Protein AF-A0A821T1D0-F1 (afdb_monomer_lite)

Sequence (157 aa):
EHFKTHDLLLRRTADRRNVFYLAHRQEFEEKTNEYMKTTDTFELCKNIDEENLHETRDYLTKMIKSLNEAFQEMFHGKRNKDIFDKLYITIEKVELPYLYFLPDISQKNDLFVQPVVVTQHSATARLAHLLDELLRSVVERQLESTTFVNGADSIRK

Radius of gyration: 23.85 Å; chains: 1; bounding box: 58×70×55 Å

Secondary structure (DSSP, 8-state):
----TTSEEEEE-SSTT-PEEEEEHHHHHHHHHHHHHH-SS--------TTTHHHHHHHHHHHHHHHHHHHHHHHTT-S-HHHHHHH---GGG-PPPEEEEEEE-SSSSS-EEEEEEE--S-HHHHHHHHHHHHHHHHHHHHHHH-----GGGGS--

Foldseek 3Di:
DDDPPPFWDWFAAPDPPRDIDIDGNVQVVVQVVVCVVPDPPDDDPDDDDPVCVVVVLVVVQVVLVVQLVVLCVVCPPPPPVVVSVLLRDDSVQADDWDKDWHWHPVDPPDTHIDIDTDDDPGSVVVVVVVCCVVVVVVVVVVVVVPPDDDCVVVPDD

Structure (mmCIF, N/CA/C/O backbone):
data_AF-A0A821T1D0-F1
#
_entry.id   AF-A0A821T1D0-F1
#
loop_
_atom_site.group_PDB
_atom_site.id
_atom_site.type_symbol
_atom_site.label_atom_id
_atom_site.label_alt_id
_atom_site.label_comp_id
_atom_site.label_asym_id
_atom_site.label_entity_id
_atom_site.label_seq_id
_atom_site.pdbx_PDB_ins_code
_atom_site.Cartn_x
_atom_site.Cartn_y
_atom_site.Cartn_z
_atom_site.occupancy
_atom_site.B_iso_or_equiv
_atom_site.auth_seq_id
_atom_site.auth_comp_id
_atom_site.auth_asym_id
_atom_site.auth_atom_id
_atom_site.pdbx_PDB_model_num
ATOM 1 N N . GLU A 1 1 ? 32.348 -17.275 -20.855 1.00 39.62 1 GLU A N 1
ATOM 2 C CA . GLU A 1 1 ? 32.168 -16.523 -19.599 1.00 39.62 1 GLU A CA 1
ATOM 3 C C . GLU A 1 1 ? 30.813 -16.887 -19.018 1.00 39.62 1 GLU A C 1
ATOM 5 O O . GLU A 1 1 ? 29.837 -16.933 -19.757 1.00 39.62 1 GLU A O 1
ATOM 10 N N . HIS A 1 2 ? 30.772 -17.277 -17.747 1.00 36.84 2 HIS A N 1
ATOM 11 C CA . HIS A 1 2 ? 29.543 -17.698 -17.083 1.00 36.84 2 HIS A CA 1
ATO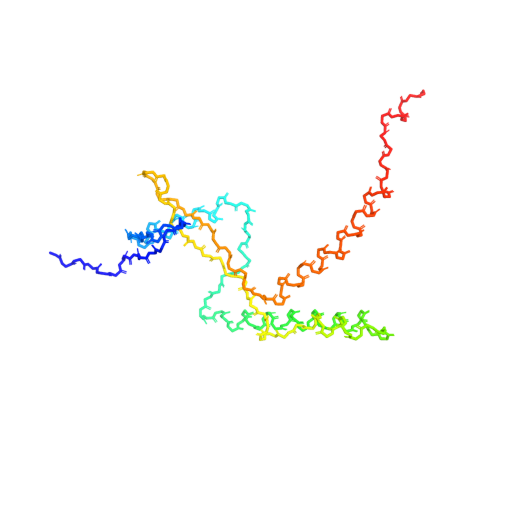M 12 C C . HIS A 1 2 ? 28.650 -16.475 -16.854 1.00 36.84 2 HIS A C 1
ATOM 14 O O . HIS A 1 2 ? 29.050 -15.555 -16.142 1.00 36.84 2 HIS A O 1
ATOM 20 N N . PHE A 1 3 ? 27.455 -16.463 -17.450 1.00 43.34 3 PHE A N 1
ATOM 21 C CA . PHE A 1 3 ? 26.405 -15.502 -17.119 1.00 43.34 3 PHE A CA 1
ATOM 22 C C . PHE A 1 3 ? 26.199 -15.530 -15.601 1.00 43.34 3 PHE A C 1
ATOM 24 O O . PHE A 1 3 ? 25.764 -16.544 -15.056 1.00 43.34 3 PHE A O 1
ATOM 31 N N . LYS A 1 4 ? 26.554 -14.447 -14.899 1.00 46.81 4 LYS A N 1
ATOM 32 C CA . LYS A 1 4 ? 26.187 -14.282 -13.492 1.00 46.81 4 LYS A CA 1
ATOM 33 C C . LYS A 1 4 ? 24.664 -14.215 -13.443 1.00 46.81 4 LYS A C 1
ATOM 35 O O . LYS A 1 4 ? 24.067 -13.187 -13.727 1.00 46.81 4 LYS A O 1
ATOM 40 N N . THR A 1 5 ? 24.043 -15.326 -13.079 1.00 52.69 5 THR A N 1
ATOM 41 C CA . THR A 1 5 ? 22.596 -15.564 -12.977 1.00 52.69 5 THR A CA 1
ATOM 42 C C . THR A 1 5 ? 21.878 -14.697 -11.931 1.00 52.69 5 THR A C 1
ATOM 44 O O . THR A 1 5 ? 20.728 -14.968 -11.606 1.00 52.69 5 THR A O 1
ATOM 47 N N . HIS A 1 6 ? 22.538 -13.677 -11.376 1.00 53.50 6 HIS A N 1
ATOM 48 C CA . HIS A 1 6 ? 22.110 -13.000 -10.152 1.00 53.50 6 HIS A CA 1
ATOM 49 C C . HIS A 1 6 ? 21.369 -11.674 -10.381 1.00 53.50 6 HIS A C 1
ATOM 51 O O . HIS A 1 6 ? 20.736 -11.197 -9.447 1.00 53.50 6 HIS A O 1
ATOM 57 N N . ASP A 1 7 ? 21.349 -11.136 -11.608 1.00 74.00 7 ASP A N 1
ATOM 58 C CA . ASP A 1 7 ? 20.755 -9.814 -11.889 1.00 74.00 7 ASP A CA 1
ATOM 59 C C . ASP A 1 7 ? 19.552 -9.849 -12.840 1.00 74.00 7 ASP A C 1
ATOM 61 O O . ASP A 1 7 ? 19.173 -8.821 -13.400 1.00 74.00 7 ASP A O 1
ATOM 65 N N . LEU A 1 8 ? 18.934 -11.016 -13.041 1.00 79.62 8 LEU A N 1
ATOM 66 C CA . LEU A 1 8 ? 17.711 -11.135 -13.836 1.00 79.62 8 LEU A CA 1
ATOM 67 C C . LEU A 1 8 ? 16.469 -11.122 -12.938 1.00 79.62 8 LEU A C 1
ATOM 69 O O . LEU A 1 8 ? 16.403 -11.794 -11.909 1.00 79.62 8 LEU A O 1
ATOM 73 N N . LEU A 1 9 ? 15.464 -10.361 -13.355 1.00 81.75 9 LEU A N 1
ATOM 74 C CA . LEU A 1 9 ? 14.158 -10.241 -12.731 1.00 81.75 9 LEU A CA 1
ATOM 75 C C . LEU A 1 9 ? 13.105 -10.854 -13.656 1.00 81.75 9 LEU A C 1
ATOM 77 O O . LEU A 1 9 ? 12.936 -10.401 -14.786 1.00 81.75 9 LEU A O 1
ATOM 81 N N . LEU A 1 10 ? 12.365 -11.842 -13.152 1.00 85.00 10 LEU A N 1
ATOM 82 C CA . LEU A 1 10 ? 11.176 -12.384 -13.806 1.00 85.00 10 LEU A CA 1
ATOM 83 C C . LEU A 1 10 ? 9.926 -11.828 -13.111 1.00 85.00 10 LEU A C 1
ATOM 85 O O . LEU A 1 10 ? 9.710 -12.091 -11.927 1.00 85.00 10 LEU A O 1
ATOM 89 N N . ARG A 1 11 ? 9.089 -11.074 -13.830 1.00 81.69 11 ARG A N 1
ATOM 90 C CA . ARG A 1 11 ? 7.802 -10.566 -13.322 1.00 81.69 11 ARG A CA 1
ATOM 91 C C . ARG A 1 11 ? 6.685 -10.793 -14.323 1.00 81.69 11 ARG A C 1
ATOM 93 O O . ARG A 1 11 ? 6.899 -10.795 -15.527 1.00 81.69 11 ARG A O 1
ATOM 100 N N . ARG A 1 12 ? 5.465 -10.958 -13.822 1.00 84.25 12 ARG A N 1
ATOM 101 C CA . ARG A 1 12 ? 4.271 -10.905 -14.668 1.00 84.25 12 ARG A CA 1
ATOM 102 C C . ARG A 1 12 ? 4.115 -9.486 -15.218 1.00 84.25 12 ARG A C 1
ATOM 104 O O . ARG A 1 12 ? 4.404 -8.533 -14.509 1.00 84.25 12 ARG A O 1
ATOM 111 N N . THR A 1 13 ? 3.656 -9.351 -16.449 1.00 83.25 13 THR A N 1
ATOM 112 C CA . THR A 1 13 ? 3.309 -8.051 -17.034 1.00 83.25 13 THR A CA 1
ATOM 113 C C . THR A 1 13 ? 2.004 -7.506 -16.456 1.00 83.25 13 THR A C 1
ATOM 115 O O . THR A 1 13 ? 1.188 -8.252 -15.910 1.00 83.25 13 THR A O 1
ATOM 118 N N . ALA A 1 14 ? 1.812 -6.191 -16.550 1.00 80.44 14 ALA A N 1
ATOM 119 C CA . ALA A 1 14 ? 0.604 -5.526 -16.068 1.00 80.44 14 ALA A CA 1
ATOM 120 C C . ALA A 1 14 ? -0.657 -5.914 -16.867 1.00 80.44 14 ALA A C 1
ATOM 122 O O . ALA A 1 14 ? -1.786 -5.714 -16.410 1.00 80.44 14 ALA A O 1
ATOM 123 N N . ASP A 1 15 ? -0.482 -6.513 -18.048 1.00 76.88 15 ASP A N 1
ATOM 124 C CA . ASP A 1 15 ? -1.586 -6.997 -18.855 1.00 76.88 15 ASP A CA 1
ATOM 125 C C . ASP A 1 15 ? -2.241 -8.274 -18.277 1.00 76.88 15 ASP A C 1
ATOM 127 O O . ASP A 1 15 ? -1.698 -9.040 -17.471 1.00 76.88 15 ASP A O 1
ATOM 131 N N . ARG A 1 16 ? -3.481 -8.537 -18.699 1.00 74.00 16 ARG A N 1
ATOM 132 C CA . ARG A 1 16 ? -4.216 -9.745 -18.285 1.00 74.00 16 ARG A CA 1
ATOM 133 C C . ARG A 1 16 ? -3.776 -11.006 -19.041 1.00 74.00 16 ARG A C 1
ATOM 135 O O . ARG A 1 16 ? -4.390 -12.052 -18.849 1.00 74.00 16 ARG A O 1
ATOM 142 N N . ARG A 1 17 ? -2.748 -10.944 -19.893 1.00 74.69 17 ARG A N 1
ATOM 143 C CA . ARG A 1 17 ? -2.408 -11.990 -20.875 1.00 74.69 17 ARG A CA 1
ATOM 144 C C . ARG A 1 17 ? -1.479 -13.075 -20.324 1.00 74.69 17 ARG A C 1
ATOM 146 O O . ARG A 1 17 ? -1.051 -13.935 -21.084 1.00 74.69 17 ARG A O 1
ATOM 153 N N . ASN A 1 18 ? -1.211 -13.084 -19.013 1.00 71.81 18 ASN A N 1
ATOM 154 C CA . ASN A 1 18 ? -0.307 -14.037 -18.347 1.00 71.81 18 ASN A CA 1
ATOM 155 C C . ASN A 1 18 ? 1.092 -14.081 -18.992 1.00 71.81 18 ASN A C 1
ATOM 157 O O . ASN A 1 18 ? 1.742 -15.125 -19.014 1.00 71.81 18 ASN A O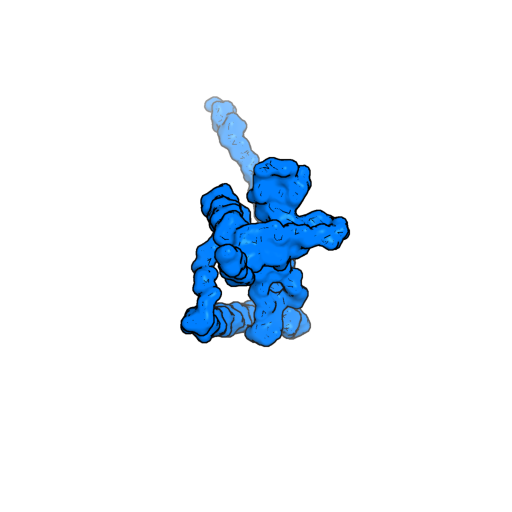 1
ATOM 161 N N . VAL A 1 19 ? 1.556 -12.947 -19.521 1.00 82.50 19 VAL A N 1
ATOM 162 C CA . VAL A 1 19 ? 2.893 -12.822 -20.104 1.00 82.50 19 VAL A CA 1
ATOM 163 C C . VAL A 1 19 ? 3.889 -12.479 -19.002 1.00 82.50 19 VAL A C 1
ATOM 165 O O . VAL A 1 19 ? 3.595 -11.664 -18.122 1.00 82.50 19 VAL A O 1
ATOM 168 N N . PHE A 1 20 ? 5.070 -13.092 -19.058 1.00 82.06 20 PHE A N 1
ATOM 169 C CA . PHE A 1 20 ? 6.177 -12.804 -18.155 1.00 82.06 20 PHE A CA 1
ATOM 170 C C . PHE A 1 20 ? 7.231 -11.957 -18.863 1.00 82.06 20 PHE A C 1
ATOM 172 O O . PHE A 1 20 ? 7.625 -12.243 -19.990 1.00 82.06 20 PHE A O 1
ATOM 179 N N . TYR A 1 21 ? 7.678 -10.921 -18.170 1.00 82.00 21 TYR A N 1
ATOM 180 C CA . TYR A 1 21 ? 8.784 -10.062 -18.543 1.00 82.00 21 TYR A CA 1
ATOM 181 C C . TYR A 1 21 ? 10.045 -10.533 -17.817 1.00 82.00 21 TYR A C 1
ATOM 183 O O . TYR A 1 21 ? 10.020 -10.735 -16.598 1.00 82.00 21 TYR A O 1
ATOM 191 N N . LEU A 1 22 ? 11.125 -10.719 -18.574 1.00 84.31 22 LEU A N 1
ATOM 192 C CA . LEU A 1 22 ? 12.447 -11.074 -18.069 1.00 84.31 22 LEU A CA 1
ATOM 193 C C . LEU A 1 22 ? 13.421 -9.964 -18.464 1.00 84.31 22 LEU A C 1
ATOM 195 O O . LEU A 1 22 ? 13.634 -9.747 -19.654 1.00 84.31 22 LEU A O 1
ATOM 199 N N . ALA A 1 23 ? 14.007 -9.284 -17.483 1.00 79.06 23 ALA A N 1
ATOM 200 C CA . ALA A 1 23 ? 14.968 -8.206 -17.724 1.00 79.06 23 ALA A CA 1
ATOM 201 C C . ALA A 1 23 ? 15.979 -8.074 -16.590 1.00 79.06 23 ALA A C 1
ATOM 203 O O . ALA A 1 23 ? 15.919 -8.809 -15.604 1.00 79.06 23 ALA A O 1
ATOM 204 N N . HIS A 1 24 ? 16.901 -7.124 -16.721 1.00 82.62 24 HIS A N 1
ATOM 205 C CA . HIS A 1 24 ? 17.830 -6.801 -15.653 1.00 82.62 24 HIS A CA 1
ATOM 206 C C . HIS A 1 24 ? 17.105 -6.132 -14.481 1.00 82.62 24 HIS A C 1
ATOM 208 O O . HIS A 1 24 ? 16.306 -5.213 -14.661 1.00 82.62 24 HIS A O 1
ATOM 214 N N . ARG A 1 25 ? 17.396 -6.589 -13.258 1.00 84.50 25 ARG A N 1
ATOM 215 C CA . ARG A 1 25 ? 16.820 -6.028 -12.027 1.00 84.50 25 ARG A CA 1
ATOM 216 C C . ARG A 1 25 ? 17.086 -4.527 -11.918 1.00 84.50 25 ARG A C 1
ATOM 218 O O . ARG A 1 25 ? 16.167 -3.783 -11.595 1.00 84.50 25 ARG A O 1
ATOM 225 N N . GLN A 1 26 ? 18.310 -4.108 -12.230 1.00 85.44 26 GLN A N 1
ATOM 226 C CA . GLN A 1 26 ? 18.730 -2.712 -12.143 1.00 85.44 26 GLN A CA 1
ATOM 227 C C . GLN A 1 26 ? 17.864 -1.793 -13.018 1.00 85.44 26 GLN A C 1
ATOM 229 O O . GLN A 1 26 ? 17.345 -0.799 -12.528 1.00 85.44 26 GLN A O 1
ATOM 234 N N . GLU A 1 27 ? 17.641 -2.159 -14.281 1.00 85.19 27 GLU A N 1
ATOM 235 C CA . GLU A 1 27 ? 16.812 -1.382 -15.215 1.00 85.19 27 GLU A CA 1
ATOM 236 C C . GLU A 1 27 ? 15.372 -1.221 -14.696 1.00 85.19 27 GLU A C 1
ATOM 238 O O . GLU A 1 27 ? 14.781 -0.142 -14.749 1.00 85.19 27 GLU A O 1
ATOM 243 N N . PHE A 1 28 ? 14.811 -2.290 -14.123 1.00 86.06 28 PHE A N 1
ATOM 244 C CA . PHE A 1 28 ? 13.475 -2.256 -13.533 1.00 86.06 28 PHE A CA 1
ATOM 245 C C . PHE A 1 28 ? 13.398 -1.365 -12.280 1.00 86.06 28 PHE A C 1
ATOM 247 O O . PHE A 1 28 ? 12.423 -0.630 -12.092 1.00 86.06 28 PHE A O 1
ATOM 254 N N . GLU A 1 29 ? 14.409 -1.421 -11.414 1.00 86.00 29 GLU A N 1
ATOM 255 C CA . GLU A 1 29 ? 14.500 -0.582 -10.215 1.00 86.00 29 GLU A CA 1
ATOM 256 C C . GLU A 1 29 ? 14.688 0.896 -10.574 1.00 86.00 29 GLU A C 1
ATOM 258 O O . GLU A 1 29 ? 14.028 1.756 -9.991 1.00 86.00 29 GLU A O 1
ATOM 263 N N . GLU A 1 30 ? 15.516 1.202 -11.574 1.00 88.88 30 GLU A N 1
ATOM 264 C CA . GLU A 1 30 ? 15.699 2.558 -12.100 1.00 88.88 30 GLU A CA 1
ATOM 265 C C . GLU A 1 30 ? 14.372 3.144 -12.592 1.00 88.88 30 GLU A C 1
ATOM 267 O O . GLU A 1 30 ? 14.005 4.246 -12.178 1.00 88.88 30 GLU A O 1
ATOM 272 N N . LYS A 1 31 ? 13.596 2.381 -13.374 1.00 88.12 31 LYS A N 1
ATOM 273 C CA . LYS A 1 31 ? 12.271 2.811 -13.852 1.00 88.12 31 LYS A CA 1
ATOM 274 C C . LYS A 1 31 ? 11.244 2.972 -12.741 1.00 88.12 31 LYS A C 1
ATOM 276 O O . LYS A 1 31 ? 10.453 3.913 -12.757 1.00 88.12 31 LYS A O 1
ATOM 281 N N . THR A 1 32 ? 11.279 2.096 -11.745 1.00 86.94 32 THR A N 1
ATOM 282 C CA . THR A 1 32 ? 10.430 2.211 -10.553 1.00 86.94 32 THR A CA 1
ATOM 283 C C . THR A 1 32 ? 10.734 3.489 -9.768 1.00 86.94 32 THR A C 1
ATOM 285 O O . THR A 1 32 ? 9.826 4.226 -9.382 1.00 86.94 32 THR A O 1
ATOM 288 N N . ASN A 1 33 ? 12.016 3.793 -9.578 1.00 87.25 33 ASN A N 1
ATOM 289 C CA . ASN A 1 33 ? 12.458 4.995 -8.880 1.00 87.25 33 ASN A CA 1
ATOM 290 C C . ASN A 1 33 ? 12.161 6.271 -9.680 1.00 87.25 33 ASN A C 1
ATOM 292 O O . ASN A 1 33 ? 11.786 7.285 -9.096 1.00 87.25 33 ASN A O 1
ATOM 296 N N . GLU A 1 34 ? 12.312 6.232 -11.006 1.00 88.62 34 GLU A N 1
ATOM 297 C CA . GLU A 1 34 ? 11.922 7.320 -11.909 1.00 88.62 34 GLU A CA 1
ATOM 298 C C . GLU A 1 34 ? 10.419 7.615 -11.799 1.00 88.62 34 GLU A C 1
ATOM 300 O O . GLU A 1 34 ? 10.029 8.770 -11.616 1.00 88.62 34 GLU A O 1
ATOM 305 N N . TYR A 1 35 ? 9.575 6.578 -11.803 1.00 86.75 35 TYR A N 1
ATOM 306 C CA . TYR A 1 35 ? 8.136 6.731 -11.590 1.00 86.75 35 TYR A CA 1
ATOM 307 C C . TYR A 1 35 ? 7.827 7.422 -10.254 1.00 86.75 35 TYR A C 1
ATOM 309 O O . TYR A 1 35 ? 7.103 8.414 -10.223 1.00 86.75 35 TYR A O 1
ATOM 317 N N . MET A 1 36 ? 8.419 6.950 -9.151 1.00 84.94 36 MET A N 1
ATOM 318 C CA . MET A 1 36 ? 8.187 7.521 -7.816 1.00 84.94 36 MET A CA 1
ATOM 319 C C . MET A 1 36 ? 8.655 8.974 -7.682 1.00 84.94 36 MET A C 1
ATOM 321 O O . MET A 1 36 ? 8.065 9.728 -6.918 1.00 84.94 36 MET A O 1
ATOM 325 N N . LYS A 1 37 ? 9.700 9.382 -8.411 1.00 84.31 37 LYS A N 1
ATOM 326 C CA . LYS A 1 37 ? 10.199 10.769 -8.394 1.00 84.31 37 LYS A CA 1
ATOM 327 C C . LYS A 1 37 ? 9.344 11.736 -9.208 1.00 84.31 37 LYS A C 1
ATOM 329 O O . LYS A 1 37 ? 9.393 12.933 -8.953 1.00 84.31 37 LYS A O 1
ATOM 334 N N . THR A 1 38 ? 8.657 11.238 -10.231 1.00 84.75 38 THR A N 1
ATOM 335 C CA . THR A 1 38 ? 7.925 12.069 -11.200 1.00 84.75 38 THR A CA 1
ATOM 336 C C . THR A 1 38 ? 6.435 12.160 -10.897 1.00 84.75 38 THR A C 1
ATOM 338 O O . THR A 1 38 ? 5.764 13.056 -11.403 1.00 84.75 38 THR A O 1
ATOM 341 N N . THR A 1 39 ? 5.902 11.234 -10.102 1.00 81.62 39 THR A N 1
ATOM 342 C CA . THR A 1 39 ? 4.480 11.174 -9.780 1.00 81.62 39 THR A CA 1
ATOM 343 C C . THR A 1 39 ? 4.153 11.928 -8.493 1.00 81.62 39 THR A C 1
ATOM 345 O O . THR A 1 39 ? 4.731 11.658 -7.447 1.00 81.62 39 THR A O 1
ATOM 348 N N . ASP A 1 40 ? 3.134 12.785 -8.540 1.00 78.25 40 ASP A N 1
ATOM 349 C CA . ASP A 1 40 ? 2.537 13.399 -7.341 1.00 78.25 40 ASP A CA 1
ATOM 350 C C . ASP A 1 40 ? 1.429 12.516 -6.727 1.00 78.25 40 ASP A C 1
ATOM 352 O O . ASP A 1 40 ? 0.671 12.944 -5.860 1.00 78.25 40 ASP A O 1
ATOM 356 N N . THR A 1 41 ? 1.280 11.274 -7.207 1.00 72.62 41 THR A N 1
ATOM 357 C CA . THR A 1 41 ? 0.179 10.380 -6.799 1.00 72.62 41 THR A CA 1
ATOM 358 C C . THR A 1 41 ? 0.440 9.702 -5.455 1.00 72.62 41 THR A C 1
ATOM 360 O O . THR A 1 41 ? -0.503 9.347 -4.749 1.00 72.62 41 THR A O 1
ATOM 363 N N . PHE A 1 42 ? 1.709 9.494 -5.100 1.00 73.50 42 PHE A N 1
ATOM 364 C CA . PHE A 1 42 ? 2.104 8.787 -3.886 1.00 73.50 42 PHE A CA 1
ATOM 365 C C . PHE A 1 42 ? 3.163 9.583 -3.133 1.00 73.50 42 PHE A C 1
ATOM 367 O O . PHE A 1 42 ? 4.166 9.988 -3.711 1.00 73.50 42 PHE A O 1
ATOM 374 N N . GLU A 1 43 ? 2.973 9.733 -1.827 1.00 69.12 43 GLU A N 1
ATOM 375 C CA . GLU A 1 43 ? 3.989 10.270 -0.929 1.00 69.12 43 GLU A CA 1
ATOM 376 C C . GLU A 1 43 ? 4.684 9.113 -0.202 1.00 69.12 43 GLU A C 1
ATOM 378 O O . GLU A 1 43 ? 4.040 8.289 0.454 1.00 69.12 43 GLU A O 1
ATOM 383 N N . LEU A 1 44 ? 6.011 9.028 -0.318 1.00 68.44 44 LEU A N 1
ATOM 384 C CA . LEU A 1 44 ? 6.799 8.068 0.449 1.00 68.44 44 LEU A CA 1
ATOM 385 C C . LEU A 1 44 ? 6.966 8.585 1.883 1.00 68.44 44 LEU A C 1
ATOM 387 O O . LEU A 1 44 ? 7.865 9.374 2.160 1.00 68.44 44 LEU A O 1
ATOM 391 N N . CYS A 1 45 ? 6.127 8.116 2.806 1.00 65.69 45 CYS A N 1
ATOM 392 C CA . CYS A 1 45 ? 6.206 8.563 4.199 1.00 65.69 45 CYS A CA 1
ATOM 393 C C . CYS A 1 45 ? 7.400 7.961 4.963 1.00 65.69 45 CYS A C 1
ATOM 395 O O . CYS A 1 45 ? 7.988 8.631 5.811 1.00 65.69 45 CYS A O 1
ATOM 397 N N . LYS A 1 46 ? 7.747 6.687 4.716 1.00 66.44 46 LYS A N 1
ATOM 398 C CA . LYS A 1 46 ? 8.854 5.993 5.400 1.00 66.44 46 LYS A CA 1
ATOM 399 C C . LYS A 1 46 ? 9.355 4.789 4.593 1.00 66.44 46 LYS A C 1
ATOM 401 O O . LYS A 1 46 ? 8.550 4.043 4.042 1.00 66.44 46 LYS A O 1
ATOM 406 N N . ASN A 1 47 ? 10.671 4.568 4.592 1.00 67.00 47 ASN A N 1
ATOM 407 C CA . ASN A 1 47 ? 11.276 3.315 4.133 1.00 67.00 47 ASN A CA 1
ATOM 408 C C . ASN A 1 47 ? 11.237 2.277 5.260 1.00 67.00 47 ASN A C 1
ATOM 410 O O . ASN A 1 47 ? 11.655 2.565 6.382 1.00 67.00 47 ASN A O 1
ATOM 414 N N . ILE A 1 48 ? 10.723 1.085 4.964 1.00 64.81 48 ILE A N 1
ATOM 415 C CA . ILE A 1 48 ? 10.689 -0.038 5.903 1.00 64.81 48 ILE A CA 1
ATOM 416 C C . ILE A 1 48 ? 11.760 -1.037 5.462 1.00 64.81 48 ILE A C 1
ATOM 418 O O . ILE A 1 48 ? 11.621 -1.663 4.414 1.00 64.81 48 ILE A O 1
ATOM 422 N N . ASP A 1 49 ? 12.813 -1.177 6.259 1.00 68.19 49 ASP A N 1
ATOM 423 C CA . ASP A 1 49 ? 13.830 -2.223 6.139 1.00 68.19 49 ASP A CA 1
ATOM 424 C C . ASP A 1 49 ? 13.757 -3.174 7.350 1.00 68.19 49 ASP A C 1
ATOM 426 O O . ASP A 1 49 ? 12.975 -2.960 8.282 1.00 68.19 49 ASP A O 1
ATOM 430 N N . GLU A 1 50 ? 14.527 -4.266 7.321 1.00 63.59 50 GLU A N 1
ATOM 431 C CA . GLU A 1 50 ? 14.535 -5.259 8.406 1.00 63.59 50 GLU A CA 1
ATOM 432 C C . GLU A 1 50 ? 14.994 -4.661 9.748 1.00 63.59 50 GLU A C 1
ATOM 434 O O . GLU A 1 50 ? 14.499 -5.075 10.797 1.00 63.59 50 GLU A O 1
ATOM 439 N N . GLU A 1 51 ? 15.870 -3.653 9.721 1.00 66.38 51 GLU A N 1
ATOM 440 C CA . GLU A 1 51 ? 16.382 -2.971 10.916 1.00 66.38 51 GLU A CA 1
ATOM 441 C C . GLU A 1 51 ? 15.307 -2.081 11.570 1.00 66.38 51 GLU A C 1
ATOM 443 O O . GLU A 1 51 ? 15.155 -2.071 12.791 1.00 66.38 51 GLU A O 1
ATOM 448 N N . ASN A 1 52 ? 14.483 -1.407 10.764 1.00 66.62 52 ASN A N 1
ATOM 449 C CA . ASN A 1 52 ? 13.456 -0.456 11.200 1.00 66.62 52 ASN A CA 1
ATOM 450 C C . ASN A 1 52 ? 12.040 -1.057 11.257 1.00 66.62 52 ASN A C 1
ATOM 452 O O . ASN A 1 52 ? 11.063 -0.350 11.555 1.00 66.62 52 ASN A O 1
ATOM 456 N N . LEU A 1 53 ? 11.890 -2.355 10.973 1.00 69.88 53 LEU A N 1
ATOM 457 C CA . LEU A 1 53 ? 10.606 -3.060 11.006 1.00 69.88 53 LEU A CA 1
ATOM 458 C C . LEU A 1 53 ? 9.974 -2.999 12.404 1.00 69.88 53 LEU A C 1
ATOM 460 O O . LEU A 1 53 ? 8.768 -2.772 12.539 1.00 69.88 53 LEU A O 1
ATOM 464 N N . HIS A 1 54 ? 10.795 -3.158 13.447 1.00 72.44 54 HIS A N 1
ATOM 465 C CA . HIS A 1 54 ? 10.342 -3.104 14.836 1.00 72.44 54 HIS A CA 1
ATOM 466 C C . HIS A 1 54 ? 9.841 -1.705 15.209 1.00 72.44 54 HIS A C 1
ATOM 468 O O . HIS A 1 54 ? 8.709 -1.559 15.666 1.00 72.44 54 HIS A O 1
ATOM 474 N N . GLU A 1 55 ? 10.618 -0.666 14.900 1.00 75.31 55 GLU A N 1
ATOM 475 C CA . GLU A 1 55 ? 10.227 0.723 15.158 1.00 75.31 55 GLU A CA 1
ATOM 476 C C . GLU A 1 55 ? 8.957 1.124 14.404 1.00 75.31 55 GLU A C 1
ATOM 478 O O . GLU A 1 55 ? 8.116 1.869 14.909 1.00 75.31 55 GLU A O 1
ATOM 483 N N . THR A 1 56 ? 8.798 0.626 13.178 1.0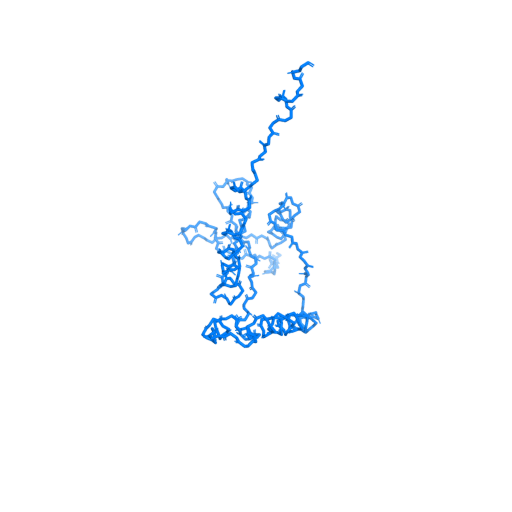0 72.31 56 THR A N 1
ATOM 484 C CA . THR A 1 56 ? 7.605 0.879 12.368 1.00 72.31 56 THR A CA 1
ATOM 485 C C . THR A 1 56 ? 6.381 0.197 12.972 1.00 72.31 56 THR A C 1
ATOM 487 O O . THR A 1 56 ? 5.317 0.811 13.063 1.00 72.31 56 THR A O 1
ATOM 490 N N . ARG A 1 57 ? 6.528 -1.037 13.468 1.00 75.00 57 ARG A N 1
ATOM 491 C CA . ARG A 1 57 ? 5.463 -1.735 14.196 1.00 75.00 57 ARG A CA 1
ATOM 492 C C . ARG A 1 57 ? 5.083 -1.006 15.485 1.00 75.00 57 ARG A C 1
ATOM 494 O O . ARG A 1 57 ? 3.893 -0.872 15.776 1.00 75.00 57 ARG A O 1
ATOM 501 N N . ASP A 1 58 ? 6.060 -0.497 16.224 1.00 78.94 58 ASP A N 1
ATOM 502 C CA . ASP A 1 58 ? 5.830 0.271 17.449 1.00 78.94 58 ASP A CA 1
ATOM 503 C C . ASP A 1 58 ? 5.115 1.594 17.171 1.00 78.94 58 ASP A C 1
ATOM 505 O O . ASP A 1 58 ? 4.171 1.958 17.878 1.00 78.94 58 ASP A O 1
ATOM 509 N N . TYR A 1 59 ? 5.523 2.298 16.115 1.00 78.00 59 TYR A N 1
ATOM 510 C CA . TYR A 1 59 ? 4.862 3.514 15.653 1.00 78.00 59 TYR A CA 1
ATOM 511 C C . TYR A 1 59 ? 3.391 3.259 15.296 1.00 78.00 59 TYR A C 1
ATOM 513 O O . TYR A 1 59 ? 2.504 3.953 15.799 1.00 78.00 59 TYR A O 1
ATOM 521 N N . LEU A 1 60 ? 3.114 2.220 14.502 1.00 76.31 60 LEU A N 1
ATOM 522 C CA . LEU A 1 60 ? 1.748 1.840 14.129 1.00 76.31 60 LEU A CA 1
ATOM 523 C C . LEU A 1 60 ? 0.916 1.444 15.349 1.00 76.31 60 LEU A C 1
ATOM 525 O O . LEU A 1 60 ? -0.234 1.858 15.475 1.00 76.31 60 LEU A O 1
ATOM 529 N N . THR A 1 61 ? 1.505 0.698 16.284 1.00 81.81 61 THR A N 1
ATOM 530 C CA . THR A 1 61 ? 0.829 0.288 17.522 1.00 81.81 61 THR A CA 1
ATOM 531 C C . THR A 1 61 ? 0.437 1.501 18.366 1.00 81.81 61 THR A C 1
ATOM 533 O O . THR A 1 61 ? -0.691 1.567 18.858 1.00 81.81 61 THR A O 1
ATOM 536 N N . LYS A 1 62 ? 1.330 2.491 18.498 1.00 81.94 62 LYS A N 1
ATOM 537 C CA . LYS A 1 62 ? 1.034 3.752 19.197 1.00 81.94 62 LYS A CA 1
ATOM 538 C C . LYS A 1 62 ? -0.102 4.515 18.517 1.00 81.94 62 LYS A C 1
ATOM 540 O O . LYS A 1 62 ? -1.037 4.923 19.197 1.00 81.94 62 LYS A O 1
ATOM 545 N N . MET A 1 63 ? -0.058 4.647 17.191 1.00 80.56 63 MET A N 1
ATOM 546 C CA . MET A 1 63 ? -1.100 5.335 16.424 1.00 80.56 63 MET A CA 1
ATOM 547 C C . MET A 1 63 ? -2.471 4.663 16.576 1.00 80.56 63 MET A C 1
ATOM 549 O O . MET A 1 63 ? -3.459 5.335 16.862 1.00 80.56 63 MET A O 1
ATOM 553 N N . ILE A 1 64 ? -2.530 3.335 16.441 1.00 83.19 64 ILE A N 1
ATOM 554 C CA . ILE A 1 64 ? -3.760 2.550 16.617 1.00 83.19 64 ILE A CA 1
ATOM 555 C C . ILE A 1 64 ? -4.324 2.731 18.024 1.00 83.19 64 ILE A C 1
ATOM 557 O O . ILE A 1 64 ? -5.531 2.909 18.187 1.00 83.19 64 ILE A O 1
ATOM 561 N N . LYS A 1 65 ? -3.460 2.708 19.045 1.00 84.62 65 LYS A N 1
ATOM 562 C CA . LYS A 1 65 ? -3.875 2.917 20.431 1.00 84.62 65 LYS A CA 1
ATOM 563 C C . LYS A 1 65 ? -4.519 4.293 20.612 1.00 84.62 65 LYS A C 1
ATOM 565 O O . LYS A 1 65 ? -5.638 4.353 21.110 1.00 84.62 65 LYS A O 1
ATOM 570 N N . SER A 1 66 ? -3.871 5.357 20.138 1.00 82.19 66 SER A N 1
ATOM 571 C CA . SER A 1 66 ? -4.414 6.719 20.220 1.00 82.19 66 SER A CA 1
ATOM 572 C C . SER A 1 66 ? -5.740 6.877 19.469 1.00 82.19 66 SER A C 1
ATOM 574 O O . SER A 1 66 ? -6.648 7.538 19.964 1.00 82.19 66 SER A O 1
ATOM 576 N N . LEU A 1 67 ? -5.895 6.236 18.305 1.00 80.94 67 LEU A N 1
ATOM 577 C CA . LEU A 1 67 ? -7.163 6.232 17.566 1.00 80.94 67 LEU A CA 1
ATOM 578 C C . LEU A 1 67 ? -8.275 5.509 18.333 1.00 80.94 67 LEU A C 1
ATOM 580 O O . LEU A 1 67 ? -9.386 6.023 18.439 1.00 80.94 67 LEU A O 1
ATOM 584 N N . ASN A 1 68 ? -7.984 4.335 18.896 1.00 83.62 68 ASN A N 1
ATOM 585 C CA . ASN A 1 68 ? -8.956 3.588 19.689 1.00 83.62 68 ASN A CA 1
ATOM 586 C C . ASN A 1 68 ? -9.367 4.342 20.960 1.00 83.62 68 ASN A C 1
ATOM 588 O O . ASN A 1 68 ? -10.542 4.310 21.314 1.00 83.62 68 ASN A O 1
ATOM 592 N N . GLU A 1 69 ? -8.433 5.023 21.627 1.00 84.94 69 GLU A N 1
ATOM 593 C CA . GLU A 1 69 ? -8.719 5.894 22.775 1.00 84.94 69 GLU A CA 1
ATOM 594 C C . GLU A 1 69 ? -9.649 7.047 22.367 1.00 84.94 69 GLU A C 1
ATOM 596 O O . GLU A 1 69 ? -10.692 7.242 22.989 1.00 84.94 69 GLU A O 1
ATOM 601 N N . ALA A 1 70 ? -9.355 7.731 21.256 1.00 80.12 70 ALA A N 1
ATOM 602 C CA . ALA A 1 70 ? -10.217 8.789 20.726 1.00 80.12 70 ALA A CA 1
ATOM 603 C C . ALA A 1 70 ? -11.624 8.273 20.365 1.00 80.12 70 ALA A C 1
ATOM 605 O O . ALA A 1 70 ? -12.631 8.919 20.670 1.00 80.12 70 ALA A O 1
ATOM 606 N N . PHE A 1 71 ? -11.726 7.082 19.763 1.00 77.25 71 PHE A N 1
ATOM 607 C CA . PHE A 1 71 ? -13.021 6.447 19.522 1.00 77.25 71 PHE A CA 1
ATOM 608 C C . PHE A 1 71 ? -13.742 6.120 20.833 1.00 77.25 71 PHE A C 1
ATOM 610 O O . PHE A 1 71 ? -14.938 6.390 20.949 1.00 77.25 71 PHE A O 1
ATOM 617 N N . GLN A 1 72 ? -13.048 5.586 21.840 1.00 79.06 72 GLN A N 1
ATOM 618 C CA . GLN A 1 72 ? -13.655 5.304 23.141 1.00 79.06 72 GLN A CA 1
ATOM 619 C C . GLN A 1 72 ? -14.250 6.564 23.769 1.00 79.06 72 GLN A C 1
ATOM 621 O O . GLN A 1 72 ? -15.395 6.521 24.215 1.00 79.06 72 GLN A O 1
ATOM 626 N N . GLU A 1 73 ? -13.532 7.687 23.741 1.00 80.69 73 GLU A N 1
ATOM 627 C CA . GLU A 1 73 ? -14.030 8.969 24.247 1.00 80.69 73 GLU A CA 1
ATOM 628 C C . GLU A 1 73 ? -15.248 9.473 23.457 1.00 80.69 73 GLU A C 1
ATOM 630 O O . GLU A 1 73 ? -16.266 9.840 24.047 1.00 80.69 73 GLU A O 1
ATOM 635 N N . MET A 1 74 ? -15.205 9.426 22.120 1.00 71.38 74 MET A N 1
ATOM 636 C CA . MET A 1 74 ? -16.307 9.887 21.259 1.00 71.38 74 MET A CA 1
ATOM 637 C C . MET A 1 74 ? -17.615 9.099 21.437 1.00 71.38 74 MET A C 1
ATOM 639 O O . MET A 1 74 ? -18.716 9.648 21.238 1.00 71.38 74 MET A O 1
ATOM 643 N N . PHE A 1 75 ? -17.501 7.808 21.760 1.00 71.62 75 PHE A N 1
ATOM 644 C CA . PHE A 1 75 ? -18.626 6.888 21.935 1.00 71.62 75 PHE A CA 1
ATOM 645 C C . PHE A 1 75 ? -18.982 6.629 23.407 1.00 71.62 75 PHE A C 1
ATOM 647 O O . PHE A 1 75 ? -19.983 5.955 23.675 1.00 71.62 75 PHE A O 1
ATOM 654 N N . HIS A 1 76 ? -18.244 7.207 24.362 1.00 65.69 76 HIS A N 1
ATOM 655 C CA . HIS A 1 76 ? -18.524 7.067 25.787 1.00 65.69 76 HIS A CA 1
ATOM 656 C C . HIS A 1 76 ? -19.939 7.581 26.116 1.00 65.69 76 HIS A C 1
ATOM 658 O O . HIS A 1 76 ? -20.288 8.732 25.860 1.00 65.69 76 HIS A O 1
ATOM 664 N N . GLY A 1 77 ? -20.790 6.708 26.666 1.00 61.47 77 GLY A N 1
ATOM 665 C CA . GLY A 1 77 ? -22.169 7.040 27.054 1.00 61.47 77 GLY A CA 1
ATOM 666 C C . GLY A 1 77 ? -23.220 7.019 25.930 1.00 61.47 77 GLY A C 1
ATOM 667 O O . GLY A 1 77 ? -24.390 7.285 26.205 1.00 61.47 77 GLY A O 1
ATOM 668 N N . LYS A 1 78 ? -22.866 6.674 24.682 1.00 59.28 78 LYS A N 1
ATOM 669 C CA . LYS A 1 78 ? -23.828 6.547 23.567 1.00 59.28 78 LYS A CA 1
ATOM 670 C C . LYS A 1 78 ? -24.265 5.089 23.360 1.00 59.28 78 LYS A C 1
ATOM 672 O O . LYS A 1 78 ? -23.463 4.169 23.456 1.00 59.28 78 LYS A O 1
ATOM 677 N N . ARG A 1 79 ? -25.534 4.866 22.984 1.00 56.00 79 ARG A N 1
ATOM 678 C CA . ARG A 1 79 ? -26.139 3.539 22.690 1.00 56.00 79 ARG A CA 1
ATOM 679 C C . ARG A 1 79 ? -25.585 2.819 21.439 1.00 56.00 79 ARG A C 1
ATOM 681 O O . ARG A 1 79 ? -26.166 1.832 21.013 1.00 56.00 79 ARG A O 1
ATOM 688 N N . ASN A 1 80 ? -24.474 3.272 20.859 1.00 63.62 80 ASN A N 1
ATOM 689 C CA . ASN A 1 80 ? -23.931 2.752 19.597 1.00 63.62 80 ASN A CA 1
ATOM 690 C C . ASN A 1 80 ? -22.680 1.886 19.805 1.00 63.62 80 ASN A C 1
ATOM 692 O O . ASN A 1 80 ? -21.666 2.066 19.130 1.00 63.62 80 ASN A O 1
ATOM 696 N N . LYS A 1 81 ? -22.760 0.923 20.730 1.00 67.38 81 LYS A N 1
ATOM 697 C CA . LYS A 1 81 ? -21.681 -0.047 20.979 1.00 67.38 81 LYS A CA 1
ATOM 698 C C . LYS A 1 81 ? -21.333 -0.853 19.717 1.00 67.38 81 LYS A C 1
ATOM 700 O O . LYS A 1 81 ? -20.162 -1.041 19.421 1.00 67.38 81 LYS A O 1
ATOM 705 N N . ASP A 1 82 ? -22.336 -1.175 18.901 1.00 68.25 82 ASP A N 1
ATOM 706 C CA . ASP A 1 82 ? -22.158 -1.876 17.621 1.00 68.25 82 ASP A CA 1
ATOM 707 C C . ASP A 1 82 ? -21.305 -1.103 16.604 1.00 68.25 82 ASP A C 1
ATOM 709 O O . ASP A 1 82 ? -20.662 -1.704 15.745 1.00 68.25 82 ASP A O 1
ATOM 713 N N . ILE A 1 83 ? -21.312 0.234 16.657 1.00 65.75 83 ILE A N 1
ATOM 714 C CA . ILE A 1 83 ? -20.484 1.072 15.777 1.00 65.75 83 ILE A CA 1
ATOM 715 C C . ILE A 1 83 ? -19.052 1.107 16.307 1.00 65.75 83 ILE A C 1
ATOM 717 O O . ILE A 1 83 ? -18.111 0.977 15.528 1.00 65.75 83 ILE A O 1
ATOM 721 N N . PHE A 1 84 ? -18.892 1.216 17.627 1.00 71.44 84 PHE A N 1
ATOM 722 C CA . PHE A 1 84 ? -17.588 1.153 18.277 1.00 71.44 84 PHE A CA 1
ATOM 723 C C . PHE A 1 84 ? -16.879 -0.181 17.998 1.00 71.44 84 PHE A C 1
ATOM 725 O O . PHE A 1 84 ? -15.736 -0.180 17.553 1.00 71.44 84 PHE A O 1
ATOM 732 N N . ASP A 1 85 ? -17.573 -1.311 18.143 1.00 72.56 85 ASP A N 1
ATOM 733 C CA . ASP A 1 85 ? -16.997 -2.641 17.902 1.00 72.56 85 ASP A CA 1
ATOM 734 C C . ASP A 1 85 ? -16.589 -2.850 16.428 1.00 72.56 85 ASP A C 1
ATOM 736 O O . ASP A 1 85 ? -15.643 -3.583 16.135 1.00 72.56 85 ASP A O 1
ATOM 740 N N . LYS A 1 86 ? -17.265 -2.175 15.484 1.00 69.44 86 LYS A N 1
ATOM 741 C CA . LYS A 1 86 ? -16.889 -2.165 14.057 1.00 69.44 86 LYS A CA 1
ATOM 742 C C . LYS A 1 86 ? -15.686 -1.272 13.759 1.00 69.44 86 LYS A C 1
ATOM 744 O O . LYS A 1 86 ? -14.974 -1.537 12.792 1.00 69.44 86 LYS A O 1
ATOM 749 N N . LEU A 1 87 ? -15.502 -0.217 14.546 1.00 68.62 87 LEU A N 1
ATOM 750 C CA . LEU A 1 87 ? -14.436 0.7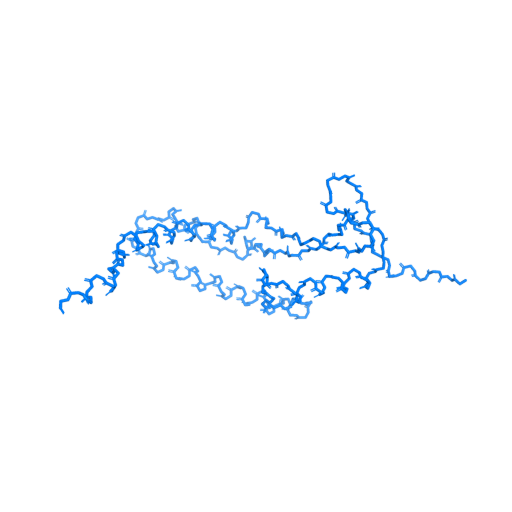69 14.388 1.00 68.62 87 LEU A CA 1
ATOM 751 C C . LEU A 1 87 ? -13.160 0.413 15.139 1.00 68.62 87 LEU A C 1
ATOM 753 O O . LEU A 1 87 ? -12.100 0.931 14.801 1.00 68.62 87 LEU A O 1
ATOM 757 N N . TYR A 1 88 ? -13.257 -0.459 16.138 1.00 77.62 88 TYR A N 1
ATOM 758 C CA . TYR A 1 88 ? -12.125 -0.867 16.948 1.00 77.62 88 TYR A CA 1
ATOM 759 C C . TYR A 1 88 ? -11.059 -1.572 16.101 1.00 77.62 88 TYR A C 1
ATOM 761 O O . TYR A 1 88 ? -11.293 -2.627 15.497 1.00 77.62 88 TYR A O 1
ATOM 769 N N . ILE A 1 89 ? -9.864 -0.987 16.080 1.00 76.56 89 ILE A N 1
ATOM 770 C CA . ILE A 1 89 ? -8.740 -1.454 15.273 1.00 76.56 89 ILE A CA 1
ATOM 771 C C . ILE A 1 89 ? -7.833 -2.305 16.152 1.00 76.56 89 ILE A C 1
ATOM 773 O O . ILE A 1 89 ? -7.381 -1.856 17.201 1.00 76.56 89 ILE A O 1
ATOM 777 N N . THR A 1 90 ? -7.498 -3.513 15.711 1.00 76.69 90 THR A N 1
ATOM 778 C CA . THR A 1 90 ? -6.411 -4.287 16.322 1.00 76.69 90 THR A CA 1
ATOM 779 C C . THR A 1 90 ? -5.246 -4.365 15.350 1.00 76.69 90 THR A C 1
ATOM 781 O O . THR A 1 90 ? -5.464 -4.388 14.139 1.00 76.69 90 THR A O 1
ATOM 784 N N . ILE A 1 91 ? -4.012 -4.386 15.857 1.00 73.06 91 ILE A N 1
ATOM 785 C CA . ILE A 1 91 ? -2.806 -4.407 15.014 1.00 73.06 91 ILE A CA 1
ATOM 786 C C . ILE A 1 91 ? -2.797 -5.622 14.075 1.00 73.06 91 ILE A C 1
ATOM 788 O O . ILE A 1 91 ? -2.346 -5.519 12.943 1.00 73.06 91 ILE A O 1
ATOM 792 N N . GLU A 1 92 ? -3.391 -6.742 14.492 1.00 71.88 92 GLU A N 1
ATOM 793 C CA . GLU A 1 92 ? -3.524 -7.963 13.690 1.00 71.88 92 GLU A CA 1
ATOM 794 C C . GLU A 1 92 ? -4.500 -7.808 12.513 1.00 71.88 92 GLU A C 1
ATOM 796 O O . GLU A 1 92 ? -4.462 -8.603 11.581 1.00 71.88 92 GLU A O 1
ATOM 801 N N . LYS A 1 93 ? -5.386 -6.802 12.549 1.00 68.12 93 LYS A N 1
ATOM 802 C CA . LYS A 1 93 ? -6.332 -6.468 11.469 1.00 68.12 93 LYS A CA 1
ATOM 803 C C . LYS A 1 93 ? -5.827 -5.336 10.569 1.00 68.12 93 LYS A C 1
ATOM 805 O O . LYS A 1 93 ? -6.513 -4.962 9.611 1.00 68.12 93 LYS A O 1
ATOM 810 N N . VAL A 1 94 ? -4.678 -4.745 10.900 1.00 68.94 94 VAL A N 1
ATOM 811 C CA . VAL A 1 94 ? -4.058 -3.691 10.100 1.00 68.94 94 VAL A CA 1
ATOM 812 C C . VAL A 1 94 ? -3.142 -4.337 9.078 1.00 68.94 94 VAL A C 1
ATOM 814 O O . VAL A 1 94 ? -2.008 -4.705 9.361 1.00 68.94 94 VAL A O 1
ATOM 817 N N . GLU A 1 95 ? -3.653 -4.439 7.860 1.00 66.56 95 GLU A N 1
ATOM 818 C CA . GLU A 1 95 ? -2.840 -4.725 6.687 1.00 66.56 95 GLU A CA 1
ATOM 819 C C . GLU A 1 95 ? -2.445 -3.389 6.059 1.00 66.56 95 GLU A C 1
ATOM 821 O O . GLU A 1 95 ? -3.304 -2.578 5.684 1.00 66.56 95 GLU A O 1
ATOM 826 N N . LEU A 1 96 ? -1.139 -3.139 5.985 1.00 67.25 96 LEU A N 1
ATOM 827 C CA . LEU A 1 96 ? -0.616 -1.970 5.293 1.00 67.25 96 LEU A CA 1
ATOM 828 C C . LEU A 1 96 ? -0.758 -2.192 3.786 1.00 67.25 96 LEU A C 1
ATOM 830 O O . LEU A 1 96 ? -0.350 -3.251 3.295 1.00 67.25 96 LEU A O 1
ATOM 834 N N . PRO A 1 97 ? -1.306 -1.219 3.039 1.00 67.94 97 PRO A N 1
ATOM 835 C CA . PRO A 1 97 ? -1.259 -1.296 1.594 1.00 67.94 97 PRO A CA 1
ATOM 836 C C . PRO A 1 97 ? 0.204 -1.324 1.162 1.00 67.94 97 PRO A C 1
ATOM 838 O O . PRO A 1 97 ? 1.003 -0.500 1.608 1.00 67.94 97 PRO A O 1
ATOM 841 N N . TYR A 1 98 ? 0.552 -2.264 0.291 1.00 71.81 98 TYR A N 1
ATOM 842 C CA . TYR A 1 98 ? 1.864 -2.271 -0.339 1.00 71.81 98 TYR A CA 1
ATOM 843 C C . TYR A 1 98 ? 1.727 -1.871 -1.803 1.00 71.81 98 TYR A C 1
ATOM 845 O O . TYR A 1 98 ? 0.854 -2.350 -2.534 1.00 71.81 98 TYR A O 1
ATOM 853 N N . LEU A 1 99 ? 2.598 -0.954 -2.209 1.00 77.50 99 LEU A N 1
ATOM 854 C CA . LEU A 1 99 ? 2.766 -0.545 -3.590 1.00 77.50 99 LEU A CA 1
ATOM 855 C C . LEU A 1 99 ? 3.837 -1.433 -4.218 1.00 77.50 99 LEU A C 1
ATOM 857 O O . LEU A 1 99 ? 4.951 -1.537 -3.708 1.00 77.50 99 LEU A O 1
ATOM 861 N N . TYR A 1 100 ? 3.507 -2.069 -5.334 1.00 83.19 100 TYR A N 1
ATOM 862 C CA . TYR A 1 100 ? 4.484 -2.768 -6.157 1.00 83.19 100 TYR A CA 1
ATOM 863 C C . TYR A 1 100 ? 4.283 -2.413 -7.624 1.00 83.19 100 TYR A C 1
ATOM 865 O O . TYR A 1 100 ? 3.241 -1.900 -8.017 1.00 83.19 100 TYR A O 1
ATOM 873 N N . PHE A 1 101 ? 5.295 -2.690 -8.438 1.00 85.69 101 PHE A N 1
ATOM 874 C CA . PHE A 1 101 ? 5.298 -2.323 -9.846 1.00 85.69 101 PHE A CA 1
ATOM 875 C C . PHE A 1 101 ? 5.247 -3.561 -10.734 1.00 85.69 101 PHE A C 1
ATOM 877 O O . PHE A 1 101 ? 5.869 -4.594 -10.433 1.00 85.69 101 PHE A O 1
ATOM 884 N N . LEU A 1 102 ? 4.504 -3.442 -11.831 1.00 88.06 102 LEU A N 1
ATOM 885 C CA . LEU A 1 102 ? 4.456 -4.420 -12.909 1.00 88.06 102 LEU A CA 1
ATOM 886 C C . LEU A 1 102 ? 4.985 -3.795 -14.206 1.00 88.06 102 LEU A C 1
ATOM 888 O O . LEU A 1 102 ? 4.653 -2.649 -14.493 1.00 88.06 102 LEU A O 1
ATOM 892 N N . PRO A 1 103 ? 5.781 -4.522 -15.003 1.00 86.94 103 PRO A N 1
ATOM 893 C CA . PRO A 1 103 ? 6.203 -4.062 -16.316 1.00 86.94 103 PRO A CA 1
ATOM 894 C C . PRO A 1 103 ? 5.005 -3.984 -17.268 1.00 86.94 103 PRO A C 1
ATOM 896 O O . PRO A 1 103 ? 4.240 -4.945 -17.402 1.00 86.94 103 PRO A O 1
ATOM 899 N N . ASP A 1 104 ? 4.861 -2.851 -17.944 1.00 84.75 104 ASP A N 1
ATOM 900 C CA . ASP A 1 104 ? 3.924 -2.663 -19.042 1.00 84.75 104 ASP A CA 1
ATOM 901 C C . ASP A 1 104 ? 4.674 -2.766 -20.376 1.00 84.75 104 ASP A C 1
ATOM 903 O O . ASP A 1 104 ? 5.517 -1.938 -20.712 1.00 84.75 104 ASP A O 1
ATOM 907 N N . ILE A 1 105 ? 4.354 -3.822 -21.124 1.00 76.19 105 ILE A N 1
ATOM 908 C CA . ILE A 1 105 ? 4.933 -4.136 -22.437 1.00 76.19 105 ILE A CA 1
ATOM 909 C C . ILE A 1 105 ? 4.048 -3.652 -23.596 1.00 76.19 105 ILE A C 1
ATOM 911 O O . ILE A 1 105 ? 4.262 -4.033 -24.749 1.00 76.19 105 ILE A O 1
ATOM 915 N N . SER A 1 106 ? 3.013 -2.855 -23.308 1.00 71.69 106 SER A N 1
ATOM 916 C CA . SER A 1 106 ? 2.123 -2.295 -24.328 1.00 71.69 106 SER A CA 1
ATOM 917 C C . SER A 1 106 ? 2.858 -1.346 -25.284 1.00 71.69 106 SER A C 1
ATOM 919 O O . SER A 1 106 ? 2.488 -1.249 -26.459 1.00 71.69 106 SER A O 1
ATOM 921 N N . GLN A 1 107 ? 3.933 -0.705 -24.816 1.00 67.94 107 GLN A N 1
ATOM 922 C CA . GLN A 1 107 ? 4.796 0.156 -25.617 1.00 67.94 107 GLN A CA 1
ATOM 923 C C . GLN A 1 107 ? 6.046 -0.612 -26.059 1.00 67.94 107 GLN A C 1
ATOM 925 O O . GLN A 1 107 ? 6.766 -1.191 -25.256 1.00 67.94 107 GLN A O 1
ATOM 930 N N . LYS A 1 108 ? 6.297 -0.646 -27.371 1.00 60.00 108 LYS A N 1
ATOM 931 C CA . LYS A 1 108 ? 7.258 -1.577 -27.989 1.00 60.00 108 LYS A CA 1
ATOM 932 C C . LYS A 1 108 ? 8.742 -1.274 -27.741 1.00 60.00 108 LYS A C 1
ATOM 934 O O . LYS A 1 108 ? 9.552 -2.143 -28.045 1.00 60.00 108 LYS A O 1
ATOM 939 N N . ASN A 1 109 ? 9.095 -0.090 -27.238 1.00 62.03 109 ASN A N 1
ATOM 940 C CA . ASN A 1 109 ? 10.483 0.390 -27.261 1.00 62.03 109 ASN A CA 1
ATOM 941 C C . ASN A 1 109 ? 11.045 0.835 -25.906 1.00 62.03 109 ASN A C 1
ATOM 943 O O . ASN A 1 109 ? 12.256 0.977 -25.814 1.00 62.03 109 ASN A O 1
ATOM 947 N N . ASP A 1 110 ? 10.209 1.020 -24.882 1.00 69.44 110 ASP A N 1
ATOM 948 C CA . ASP A 1 110 ? 10.642 1.460 -23.554 1.00 69.44 110 ASP A CA 1
ATOM 949 C C . ASP A 1 110 ? 9.938 0.644 -22.470 1.00 69.44 110 ASP A C 1
ATOM 951 O O . ASP A 1 110 ? 8.748 0.336 -22.578 1.00 69.44 110 ASP A O 1
ATOM 955 N N . LEU A 1 111 ? 10.678 0.304 -21.413 1.00 76.50 111 LEU A N 1
ATOM 956 C CA . LEU A 1 111 ? 10.116 -0.320 -20.223 1.00 76.50 111 LEU A CA 1
ATOM 957 C C . LEU A 1 111 ? 9.321 0.720 -19.430 1.00 76.50 111 LEU A C 1
ATOM 959 O O . LEU A 1 111 ? 9.897 1.604 -18.791 1.00 76.50 111 LEU A O 1
ATOM 963 N N . PHE A 1 112 ? 8.001 0.564 -19.418 1.00 83.06 112 PHE A N 1
ATOM 964 C CA . PHE A 1 112 ? 7.129 1.287 -18.501 1.00 83.06 112 PHE A CA 1
ATOM 965 C C . PHE A 1 112 ? 6.805 0.421 -17.294 1.00 83.06 112 PHE A C 1
ATOM 967 O O . PHE A 1 112 ? 6.706 -0.804 -17.381 1.00 83.06 112 PHE A O 1
ATOM 974 N N . VAL A 1 113 ? 6.627 1.070 -16.150 1.00 86.44 113 VAL A N 1
ATOM 975 C CA . VAL A 1 113 ? 6.184 0.420 -14.921 1.00 86.44 113 VAL A CA 1
ATOM 976 C C . VAL A 1 113 ? 4.808 0.944 -14.550 1.00 86.44 113 VAL A C 1
ATOM 978 O O . VAL A 1 113 ? 4.564 2.148 -14.547 1.00 86.44 113 VAL A O 1
ATOM 981 N N . GLN A 1 114 ? 3.902 0.028 -14.234 1.00 85.56 114 GLN A N 1
ATOM 982 C CA . GLN A 1 114 ? 2.572 0.349 -13.753 1.00 85.56 114 GLN A CA 1
ATOM 983 C C . GLN A 1 114 ? 2.515 0.105 -12.241 1.00 85.56 114 GLN A C 1
ATOM 985 O O . GLN A 1 114 ? 2.806 -1.017 -11.803 1.00 85.56 114 GLN A O 1
ATOM 990 N N . PRO A 1 115 ? 2.150 1.117 -11.432 1.00 85.06 115 PRO A N 1
ATOM 991 C CA . PRO A 1 115 ? 1.940 0.922 -10.007 1.00 85.06 115 PRO A CA 1
ATOM 992 C C . PRO A 1 115 ? 0.706 0.053 -9.778 1.00 85.06 115 PRO A C 1
ATOM 994 O O . PRO A 1 115 ? -0.348 0.242 -10.390 1.00 85.06 115 PRO A O 1
ATOM 997 N N . VAL A 1 116 ? 0.821 -0.876 -8.844 1.00 80.81 116 VAL A N 1
ATOM 998 C CA . VAL A 1 116 ? -0.288 -1.670 -8.340 1.00 80.81 116 VAL A CA 1
ATOM 999 C C . VAL A 1 116 ? -0.294 -1.541 -6.828 1.00 80.81 116 VAL A C 1
ATOM 1001 O O . VAL A 1 116 ? 0.630 -1.974 -6.139 1.00 80.81 116 VAL A O 1
ATOM 1004 N N . VAL A 1 117 ? -1.354 -0.927 -6.312 1.00 76.06 117 VAL A N 1
ATOM 1005 C CA . VAL A 1 117 ? -1.604 -0.860 -4.875 1.00 76.06 117 VAL A CA 1
ATOM 1006 C C . VAL A 1 117 ? -2.403 -2.094 -4.493 1.00 76.06 117 VAL A C 1
ATOM 1008 O O . VAL A 1 117 ? -3.525 -2.283 -4.964 1.00 76.06 117 VAL A O 1
ATOM 1011 N N . VAL A 1 118 ? -1.840 -2.938 -3.633 1.00 68.75 118 VAL A N 1
ATOM 1012 C CA . VAL A 1 118 ? -2.613 -4.019 -3.021 1.00 68.75 118 VAL A CA 1
ATOM 1013 C C . VAL A 1 118 ? -3.178 -3.516 -1.712 1.00 68.75 118 VAL A C 1
ATOM 1015 O O . VAL A 1 118 ? -2.514 -3.522 -0.679 1.00 68.75 118 VAL A O 1
ATOM 1018 N N . THR A 1 119 ? -4.436 -3.103 -1.758 1.00 62.53 119 THR A N 1
ATOM 1019 C CA . THR A 1 119 ? -5.275 -2.993 -0.570 1.00 62.53 119 THR A CA 1
ATOM 1020 C C . THR A 1 119 ? -5.984 -4.332 -0.393 1.00 62.53 119 THR A C 1
ATOM 1022 O O . THR A 1 119 ? -6.970 -4.606 -1.080 1.00 62.53 119 THR A O 1
ATOM 1025 N N . GLN A 1 120 ? -5.480 -5.204 0.482 1.00 55.47 120 GLN A N 1
ATOM 1026 C CA . GLN A 1 120 ? -6.318 -6.296 0.990 1.00 55.47 120 GLN A CA 1
ATOM 1027 C C . GLN A 1 120 ? -7.367 -5.715 1.951 1.00 55.47 120 GLN A C 1
ATOM 1029 O O . GLN A 1 120 ? -7.320 -4.521 2.249 1.00 55.47 120 GLN A O 1
ATOM 1034 N N . HIS A 1 121 ? -8.378 -6.509 2.319 1.00 54.66 121 HIS A N 1
ATOM 1035 C CA . HIS A 1 121 ? -9.581 -6.141 3.081 1.00 54.66 121 HIS A CA 1
ATOM 1036 C C . HIS A 1 121 ? -9.278 -5.611 4.502 1.00 54.66 121 HIS A C 1
ATOM 1038 O O . HIS A 1 121 ? -9.754 -6.149 5.502 1.00 54.66 121 HIS A O 1
ATOM 1044 N N . SER A 1 122 ? -8.501 -4.539 4.599 1.00 55.25 122 SER A N 1
ATOM 1045 C CA . SER A 1 122 ? -7.917 -4.049 5.832 1.00 55.25 122 SER A CA 1
ATOM 1046 C C . SER A 1 122 ? -8.911 -3.185 6.592 1.00 55.25 122 SER A C 1
ATOM 1048 O O . SER A 1 122 ? -9.746 -2.476 6.012 1.00 55.25 122 SER A O 1
ATOM 1050 N N . ALA A 1 123 ? -8.818 -3.217 7.922 1.00 56.03 123 ALA A N 1
ATOM 1051 C CA . ALA A 1 123 ? -9.582 -2.309 8.773 1.00 56.03 123 ALA A CA 1
ATOM 1052 C C . ALA A 1 123 ? -9.342 -0.839 8.378 1.00 56.03 123 ALA A C 1
ATOM 1054 O O . ALA A 1 123 ? -10.270 -0.037 8.426 1.00 56.03 123 ALA A O 1
ATOM 1055 N N . THR A 1 124 ? -8.138 -0.518 7.895 1.00 59.34 124 THR A N 1
ATOM 1056 C CA . THR A 1 124 ? -7.727 0.804 7.408 1.00 59.34 124 THR A CA 1
ATOM 1057 C C . THR A 1 124 ? -8.526 1.253 6.186 1.00 59.34 124 THR A C 1
ATOM 1059 O O . THR A 1 124 ? -8.990 2.387 6.152 1.00 59.34 124 THR A O 1
ATOM 1062 N N . ALA A 1 125 ? -8.756 0.367 5.211 1.00 62.22 125 ALA A N 1
ATOM 1063 C CA . ALA A 1 125 ? -9.583 0.680 4.045 1.00 62.22 125 ALA A CA 1
ATOM 1064 C C . ALA A 1 125 ? -11.051 0.906 4.441 1.00 62.22 125 ALA A C 1
ATOM 1066 O O . ALA A 1 125 ? -11.692 1.843 3.972 1.00 62.22 125 ALA A O 1
ATOM 1067 N N . ARG A 1 126 ? -11.580 0.092 5.366 1.00 61.00 126 ARG A N 1
ATOM 1068 C CA . ARG A 1 126 ? -12.951 0.257 5.883 1.00 61.00 126 ARG A CA 1
ATOM 1069 C C . ARG A 1 126 ? -13.113 1.550 6.681 1.00 61.00 126 ARG A C 1
ATOM 1071 O O . ARG A 1 126 ? -14.147 2.197 6.572 1.00 61.00 126 ARG A O 1
ATOM 1078 N N . LEU A 1 127 ? -12.096 1.932 7.449 1.00 62.75 127 LEU A N 1
ATOM 1079 C CA . LEU A 1 127 ? -12.039 3.206 8.161 1.00 62.75 127 LEU A CA 1
ATOM 1080 C C . LEU A 1 127 ? -11.948 4.393 7.220 1.00 62.75 127 LEU A C 1
ATOM 1082 O O . LEU A 1 127 ? -12.685 5.348 7.415 1.00 62.75 127 LEU A O 1
ATOM 1086 N N . ALA A 1 128 ? -11.094 4.330 6.199 1.00 62.91 128 ALA A N 1
ATOM 1087 C CA . ALA A 1 128 ? -11.003 5.377 5.190 1.00 62.91 128 ALA A CA 1
ATOM 1088 C C . ALA A 1 128 ? -12.352 5.575 4.487 1.00 62.91 128 ALA A C 1
ATOM 1090 O O . ALA A 1 128 ? -12.814 6.705 4.378 1.00 62.91 128 ALA A O 1
ATOM 1091 N N . HIS A 1 129 ? -13.029 4.486 4.106 1.00 64.19 129 HIS A N 1
ATOM 1092 C CA . HIS A 1 129 ? -14.374 4.557 3.535 1.00 64.19 129 HIS A CA 1
ATOM 1093 C C . HIS A 1 129 ? -15.412 5.116 4.512 1.00 64.19 129 HIS A C 1
ATOM 1095 O O . HIS A 1 129 ? -16.199 5.969 4.123 1.00 64.19 129 HIS A O 1
ATOM 1101 N N . LEU A 1 130 ? -15.407 4.694 5.780 1.00 64.69 130 LEU A N 1
ATOM 1102 C CA . LEU A 1 130 ? -16.351 5.225 6.765 1.00 64.69 130 LEU A CA 1
ATOM 1103 C C . LEU A 1 130 ? -16.095 6.711 7.061 1.00 64.69 130 LEU A C 1
ATOM 1105 O O . LEU A 1 130 ? -17.039 7.484 7.197 1.00 64.69 130 LEU A O 1
ATOM 1109 N N . LEU A 1 131 ? -14.830 7.116 7.178 1.00 62.53 131 LEU A N 1
ATOM 1110 C CA . LEU A 1 131 ? -14.450 8.513 7.376 1.00 62.53 131 LEU A CA 1
ATOM 1111 C C . LEU A 1 131 ? -14.847 9.355 6.168 1.00 62.53 131 LEU A C 1
ATOM 1113 O O . LEU A 1 131 ? -15.390 10.437 6.357 1.00 62.53 131 LEU A O 1
ATOM 1117 N N . ASP A 1 132 ? -14.639 8.850 4.953 1.00 70.94 132 ASP A N 1
ATOM 1118 C CA . ASP A 1 132 ? -15.106 9.499 3.733 1.00 70.94 132 ASP A CA 1
ATOM 1119 C C . ASP A 1 132 ? -16.632 9.649 3.737 1.00 70.94 132 ASP A C 1
ATOM 1121 O O . ASP A 1 132 ? -17.116 10.759 3.576 1.00 70.94 132 ASP A O 1
ATOM 1125 N N . GLU A 1 133 ? -17.405 8.601 4.030 1.00 70.50 133 GLU A N 1
ATOM 1126 C CA . GLU A 1 133 ? -18.872 8.691 4.111 1.00 70.50 133 GLU A CA 1
ATOM 1127 C C . GLU A 1 133 ? -19.351 9.705 5.165 1.00 70.50 133 GLU A C 1
ATOM 1129 O O . GLU A 1 133 ? -20.251 10.512 4.909 1.00 70.50 133 GLU A O 1
ATOM 1134 N N . LEU A 1 134 ? -18.738 9.698 6.353 1.00 66.00 134 LEU A N 1
ATOM 1135 C CA . LEU A 1 134 ? -19.092 10.613 7.437 1.00 66.00 134 LEU A CA 1
ATOM 1136 C C . LEU A 1 134 ? -18.743 12.063 7.087 1.00 66.00 134 LEU A C 1
ATOM 1138 O O . LEU A 1 134 ? -19.578 12.953 7.259 1.00 66.00 134 LEU A O 1
ATOM 1142 N N . LEU A 1 135 ? -17.531 12.307 6.589 1.00 61.31 135 LEU A N 1
ATOM 1143 C CA . LEU A 1 135 ? -17.030 13.651 6.308 1.00 61.31 135 LEU A CA 1
ATOM 1144 C C . LEU A 1 135 ? -17.627 14.231 5.028 1.00 61.31 135 LEU A C 1
ATOM 1146 O O . LEU A 1 135 ? -17.953 15.414 5.010 1.00 61.31 135 LEU A O 1
ATOM 1150 N N . ARG A 1 136 ? -17.843 13.417 3.991 1.00 66.00 136 ARG A N 1
ATOM 1151 C CA . ARG A 1 136 ? -18.449 13.832 2.719 1.00 66.00 136 ARG A CA 1
ATOM 1152 C C . ARG A 1 136 ? -19.807 14.480 2.946 1.00 66.00 136 ARG A C 1
ATOM 1154 O O . ARG A 1 136 ? -20.025 15.589 2.481 1.00 66.00 136 ARG A O 1
ATOM 1161 N N . SER A 1 137 ? -20.653 13.872 3.777 1.00 65.75 137 SER A N 1
ATOM 1162 C CA . SER A 1 137 ? -21.966 14.439 4.111 1.00 65.75 137 SER A CA 1
ATOM 1163 C C . SER A 1 137 ? -21.892 15.788 4.849 1.00 65.75 137 SER A C 1
ATOM 1165 O O . SER A 1 137 ? -22.772 16.636 4.700 1.00 65.75 137 SER A O 1
ATOM 1167 N N . VAL A 1 138 ? -20.841 16.012 5.644 1.00 60.97 138 VAL A N 1
ATOM 1168 C CA . VAL A 1 138 ? -20.613 17.274 6.363 1.00 60.97 138 VAL A CA 1
ATOM 1169 C C . VAL A 1 138 ? -20.065 18.342 5.421 1.00 60.97 138 VAL A C 1
ATOM 1171 O O . VAL A 1 138 ? -20.517 19.485 5.470 1.00 60.97 138 VAL A O 1
ATOM 1174 N N . VAL A 1 139 ? -19.131 17.970 4.546 1.00 62.75 139 VAL A N 1
ATOM 1175 C CA . VAL A 1 139 ? -18.542 18.853 3.533 1.00 62.75 139 VAL A CA 1
ATOM 1176 C C . VAL A 1 139 ? -19.594 19.272 2.510 1.00 62.75 139 VAL A C 1
ATOM 1178 O O . VAL A 1 139 ? -19.710 20.457 2.224 1.00 62.75 139 VAL A O 1
ATOM 1181 N N . GLU A 1 140 ? -20.414 18.344 2.018 1.00 68.19 140 GLU A N 1
ATOM 1182 C CA . GLU A 1 140 ? -21.511 18.630 1.087 1.00 68.19 140 GLU A CA 1
ATOM 1183 C C . GLU A 1 140 ? -22.537 19.582 1.710 1.00 68.19 140 GLU A C 1
ATOM 1185 O O . GLU A 1 140 ? -22.881 20.588 1.098 1.00 68.19 140 GLU A O 1
ATOM 1190 N N . ARG A 1 141 ? -22.930 19.368 2.974 1.00 56.44 141 ARG A N 1
ATOM 1191 C CA . ARG A 1 141 ? -23.797 20.320 3.693 1.00 56.44 141 ARG A CA 1
ATOM 1192 C C . ARG A 1 141 ? -23.150 21.681 3.902 1.00 56.44 141 ARG A C 1
ATOM 1194 O O . ARG A 1 141 ? -23.838 22.697 3.830 1.00 56.44 141 ARG A O 1
ATOM 1201 N N . GLN A 1 142 ? -21.849 21.730 4.191 1.00 54.03 142 GLN A N 1
ATOM 1202 C CA . GLN A 1 142 ? -21.154 23.009 4.290 1.00 54.03 142 GLN A CA 1
ATOM 1203 C C . GLN A 1 142 ? -21.134 23.720 2.940 1.00 54.03 142 GLN A C 1
ATOM 1205 O O . GLN A 1 142 ? -21.459 24.902 2.901 1.00 54.03 142 GLN A O 1
ATOM 1210 N N . LEU A 1 143 ? -20.850 23.015 1.847 1.00 54.97 143 LEU A N 1
ATOM 1211 C CA . LEU A 1 143 ? -20.871 23.563 0.491 1.00 54.97 143 LEU A CA 1
ATOM 1212 C C . LEU A 1 143 ? -22.270 24.058 0.088 1.00 54.97 143 LEU A C 1
ATOM 1214 O O . LEU A 1 143 ? -22.375 25.134 -0.491 1.00 54.97 143 LEU A O 1
ATOM 1218 N N . GLU A 1 144 ? -23.338 23.350 0.463 1.00 56.31 144 GLU A N 1
ATOM 1219 C CA . GLU A 1 144 ? -24.729 23.798 0.280 1.00 56.31 144 GLU A CA 1
ATOM 1220 C C . GLU A 1 144 ? -25.071 25.037 1.123 1.00 56.31 144 GLU A C 1
ATOM 1222 O O . GLU A 1 144 ? -25.803 25.916 0.670 1.00 56.31 144 GLU A O 1
ATOM 1227 N N . SER A 1 145 ? -24.534 25.138 2.344 1.00 53.19 145 SER A N 1
ATOM 1228 C CA . SER A 1 145 ? -24.751 26.293 3.232 1.00 53.19 145 SER A CA 1
ATOM 1229 C C . SER A 1 145 ? -23.856 27.498 2.919 1.00 53.19 145 SER A C 1
ATOM 1231 O O . SER A 1 145 ? -24.125 28.609 3.379 1.00 53.19 145 SER A O 1
ATOM 1233 N N . THR A 1 146 ? -22.797 27.297 2.131 1.00 48.16 146 THR A N 1
ATOM 1234 C CA . THR A 1 146 ? -21.851 28.345 1.741 1.00 48.16 146 THR A CA 1
ATOM 1235 C C . THR A 1 146 ? -22.292 28.936 0.405 1.00 48.16 146 THR A C 1
ATOM 1237 O O . THR A 1 146 ? -21.658 28.755 -0.631 1.00 48.16 146 THR A O 1
ATOM 1240 N N . THR A 1 147 ? -23.406 29.669 0.408 1.00 50.22 147 THR A N 1
ATOM 1241 C CA . THR A 1 147 ? -23.727 30.585 -0.693 1.00 50.22 147 THR A CA 1
ATOM 1242 C C . THR A 1 147 ? -22.645 31.658 -0.777 1.00 50.22 147 THR A C 1
ATOM 1244 O O . THR A 1 147 ? -22.579 32.555 0.064 1.00 50.22 147 THR A O 1
ATOM 1247 N N . PHE A 1 148 ? -21.799 31.590 -1.803 1.00 53.06 148 PHE A N 1
ATOM 1248 C CA . PHE A 1 148 ? -20.932 32.701 -2.167 1.00 53.06 148 PHE A CA 1
ATOM 1249 C C . PHE A 1 148 ? -21.793 33.805 -2.782 1.00 53.06 148 PHE A C 1
ATOM 1251 O O . PHE A 1 148 ? -22.336 33.647 -3.874 1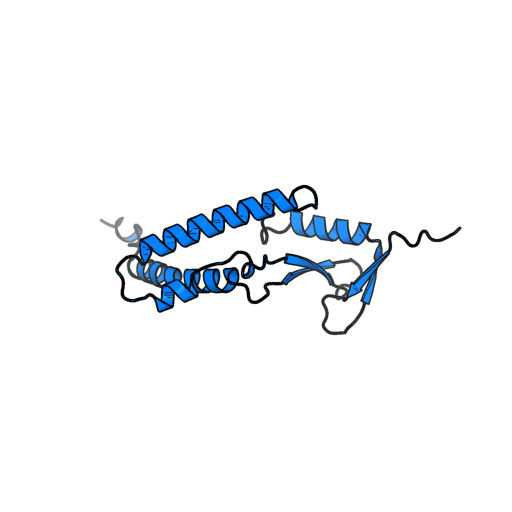.00 53.06 148 PHE A O 1
ATOM 1258 N N . VAL A 1 149 ? -21.911 34.939 -2.093 1.00 52.78 149 VAL A N 1
ATOM 1259 C CA . VAL A 1 149 ? -22.369 36.171 -2.737 1.00 52.78 149 VAL A CA 1
ATOM 1260 C C . VAL A 1 149 ? -21.213 36.663 -3.599 1.00 52.78 149 VAL A C 1
ATOM 1262 O O . VAL A 1 149 ? -20.136 36.971 -3.086 1.00 52.78 149 VAL A O 1
ATOM 1265 N N . ASN A 1 150 ? -21.415 36.706 -4.913 1.00 45.62 150 ASN A N 1
ATOM 1266 C CA . ASN A 1 150 ? -20.449 37.297 -5.824 1.00 45.62 150 ASN A CA 1
ATOM 1267 C C . ASN A 1 150 ? -20.286 38.782 -5.465 1.00 45.62 150 ASN A C 1
ATOM 1269 O O . ASN A 1 150 ? -21.211 39.575 -5.625 1.00 45.62 150 ASN A O 1
ATOM 1273 N N . GLY A 1 151 ? -19.101 39.168 -4.985 1.00 52.28 151 GLY A N 1
ATOM 1274 C CA . GLY A 1 151 ? -18.790 40.553 -4.625 1.00 52.28 151 GLY A CA 1
ATOM 1275 C C . GLY A 1 151 ? -18.917 41.544 -5.790 1.00 52.28 151 GLY A C 1
ATOM 1276 O O . GLY A 1 151 ? -18.971 42.747 -5.550 1.00 52.28 151 GLY A O 1
ATOM 1277 N N . ALA A 1 152 ? -19.020 41.064 -7.037 1.00 55.59 152 ALA A N 1
ATOM 1278 C CA . ALA A 1 152 ? -19.313 41.897 -8.201 1.00 55.59 152 ALA A CA 1
ATOM 1279 C C . ALA A 1 152 ? -20.718 42.530 -8.159 1.00 55.59 152 ALA A C 1
ATOM 1281 O O . ALA A 1 152 ? -20.893 43.627 -8.690 1.00 55.59 152 ALA A O 1
ATOM 1282 N N . ASP A 1 153 ? -21.691 41.907 -7.482 1.00 49.81 153 ASP A N 1
ATOM 1283 C CA . ASP A 1 153 ? -23.047 42.460 -7.341 1.00 49.81 153 ASP A CA 1
ATOM 1284 C C . ASP A 1 153 ? -23.123 43.593 -6.297 1.00 49.81 153 ASP A C 1
ATOM 1286 O O . ASP A 1 153 ? -24.071 44.378 -6.294 1.00 49.81 153 ASP A O 1
ATOM 1290 N N . SER A 1 154 ? -22.091 43.749 -5.458 1.00 49.72 154 SER A N 1
ATOM 1291 C CA . SER A 1 154 ? -22.002 44.801 -4.432 1.00 49.72 154 SER A CA 1
ATOM 1292 C C . SER A 1 154 ? -21.303 46.084 -4.909 1.00 49.72 154 SER A C 1
ATOM 1294 O O . SER A 1 154 ? -21.292 47.071 -4.177 1.00 49.72 154 SER A O 1
ATOM 1296 N N . ILE A 1 155 ? -20.729 46.102 -6.122 1.00 53.09 155 ILE A N 1
ATOM 1297 C CA . ILE A 1 155 ? -19.972 47.251 -6.676 1.00 53.09 155 ILE A CA 1
ATOM 1298 C C . ILE A 1 155 ? -20.836 48.105 -7.633 1.00 53.09 155 ILE A C 1
ATOM 1300 O O . ILE A 1 155 ? -20.340 48.968 -8.351 1.00 53.09 155 ILE A O 1
ATOM 1304 N N . ARG A 1 156 ? -22.163 47.927 -7.645 1.00 51.50 156 ARG A N 1
ATOM 1305 C CA . ARG A 1 156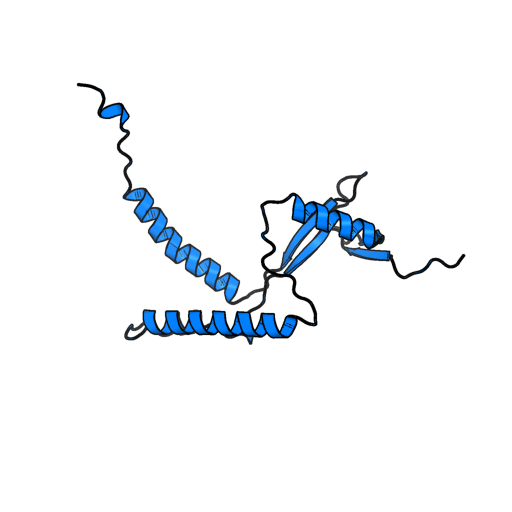 ? -23.075 48.857 -8.334 1.00 51.50 156 ARG A CA 1
ATOM 1306 C C . ARG A 1 156 ? -23.973 49.599 -7.350 1.00 51.50 156 ARG A C 1
ATOM 1308 O O . ARG A 1 156 ? -25.127 49.224 -7.165 1.00 51.50 156 ARG A O 1
ATOM 1315 N N . LYS A 1 157 ? -23.442 50.686 -6.791 1.00 41.81 157 LYS A N 1
ATOM 1316 C CA . LYS A 1 157 ? -24.177 51.917 -6.471 1.00 41.81 157 LYS A CA 1
ATOM 1317 C C . LYS A 1 157 ? -23.258 53.117 -6.634 1.00 41.81 157 LYS A C 1
ATOM 1319 O O . LYS A 1 157 ? -22.132 53.050 -6.102 1.00 41.81 157 LYS A O 1
#

pLDDT: mean 70.58, std 12.08, range [36.84, 88.88]